Protein AF-A0A359HC46-F1 (afdb_monomer_lite)

Foldseek 3Di:
DDKDWDDDLAAIEIEAEDECVPPPQDNAPVSPDPVVQVVVQVVVVVVVQVVCVVHSNNNHDYWYKYAYPVGDIDTDD

pLDDT: mean 89.36, std 9.8, range [59.12, 97.06]

Structure (mmCIF, N/CA/C/O backbone):
data_AF-A0A359HC46-F1
#
_entry.id   AF-A0A359HC46-F1
#
loop_
_atom_site.group_PDB
_atom_site.id
_atom_site.type_symbol
_atom_site.label_atom_id
_atom_site.label_alt_id
_atom_site.label_comp_id
_atom_site.label_asym_id
_atom_site.label_entity_id
_atom_site.label_seq_id
_atom_site.pdbx_PDB_ins_code
_atom_site.Cartn_x
_atom_site.Cartn_y
_atom_site.Cartn_z
_atom_site.occupancy
_atom_site.B_iso_or_equiv
_atom_site.auth_seq_id
_atom_site.auth_comp_id
_atom_site.auth_asym_id
_atom_site.auth_atom_id
_atom_site.pdbx_PDB_model_num
ATOM 1 N N . MET A 1 1 ? -2.079 -9.946 -10.266 1.00 84.38 1 MET A N 1
ATOM 2 C CA . MET A 1 1 ? -2.178 -9.045 -9.102 1.00 84.38 1 MET A CA 1
ATOM 3 C C . MET A 1 1 ? -2.822 -9.806 -7.962 1.00 84.38 1 MET A C 1
ATOM 5 O O . MET A 1 1 ? -3.821 -10.474 -8.202 1.00 84.38 1 MET A O 1
ATOM 9 N N . ASP A 1 2 ? -2.244 -9.703 -6.771 1.00 90.94 2 ASP A N 1
ATOM 10 C CA . ASP A 1 2 ? -2.746 -10.281 -5.517 1.00 90.94 2 ASP A CA 1
ATOM 11 C C . ASP A 1 2 ? -2.895 -9.155 -4.487 1.00 90.94 2 ASP A C 1
ATOM 13 O O . ASP A 1 2 ? -2.067 -8.242 -4.472 1.00 90.94 2 ASP A O 1
ATOM 17 N N . ILE A 1 3 ? -3.939 -9.187 -3.655 1.00 91.50 3 ILE A N 1
ATOM 18 C CA . ILE A 1 3 ? -4.089 -8.258 -2.526 1.00 91.50 3 ILE A CA 1
ATOM 19 C C . ILE A 1 3 ? -4.250 -9.070 -1.252 1.00 91.50 3 ILE A C 1
ATOM 21 O O . ILE A 1 3 ? -5.114 -9.942 -1.166 1.00 91.50 3 ILE A O 1
ATOM 25 N N . ARG A 1 4 ? -3.460 -8.721 -0.241 1.00 94.38 4 ARG A N 1
ATOM 26 C CA . ARG A 1 4 ? -3.588 -9.252 1.114 1.00 94.38 4 ARG A CA 1
ATOM 27 C C . ARG A 1 4 ? -4.024 -8.140 2.041 1.00 94.38 4 ARG A C 1
ATOM 29 O O . ARG A 1 4 ? -3.450 -7.057 1.996 1.00 94.38 4 ARG A O 1
ATOM 36 N N . LEU A 1 5 ? -5.019 -8.427 2.869 1.00 94.12 5 LEU A N 1
ATOM 37 C CA . LEU A 1 5 ? -5.517 -7.538 3.910 1.00 94.12 5 LEU A CA 1
ATOM 38 C C . LEU A 1 5 ? -5.283 -8.202 5.268 1.00 94.12 5 LEU A C 1
ATOM 40 O O . LEU A 1 5 ? -5.530 -9.398 5.429 1.00 94.12 5 LEU A O 1
ATOM 44 N N . SER A 1 6 ? -4.783 -7.433 6.225 1.00 95.38 6 SER A N 1
ATOM 45 C CA . SER A 1 6 ? -4.499 -7.876 7.591 1.00 95.38 6 SER A CA 1
ATOM 46 C C . SER A 1 6 ? -4.682 -6.717 8.560 1.00 95.38 6 SER A C 1
ATOM 48 O O . SER A 1 6 ? -4.572 -5.570 8.137 1.00 95.38 6 SER A O 1
ATOM 50 N N . GLY A 1 7 ? -4.905 -7.006 9.839 1.00 94.62 7 GLY A N 1
ATOM 51 C CA . GLY A 1 7 ? -5.088 -5.976 10.858 1.00 94.62 7 GLY A CA 1
ATOM 52 C C . GLY A 1 7 ? -6.176 -6.335 11.860 1.00 94.62 7 GLY A C 1
ATOM 53 O O . GLY A 1 7 ? -6.517 -7.515 12.006 1.00 94.62 7 GLY A O 1
ATOM 54 N N . ASP A 1 8 ? -6.697 -5.308 12.518 1.00 95.94 8 ASP A N 1
ATOM 55 C CA . ASP A 1 8 ? -7.805 -5.351 13.469 1.00 95.94 8 ASP A CA 1
ATOM 56 C C . ASP A 1 8 ? -8.800 -4.202 13.210 1.00 95.94 8 ASP A C 1
ATOM 58 O O . ASP A 1 8 ? -8.730 -3.539 12.176 1.00 95.94 8 ASP A O 1
ATOM 62 N N . GLU A 1 9 ? -9.779 -4.048 14.104 1.00 95.31 9 GLU A N 1
ATOM 63 C CA . GLU A 1 9 ? -10.885 -3.083 14.005 1.00 95.31 9 GLU A CA 1
ATOM 64 C C . GLU A 1 9 ? -10.408 -1.621 13.950 1.00 95.31 9 GLU A C 1
ATOM 66 O O . GLU A 1 9 ? -11.096 -0.784 13.371 1.00 95.31 9 GLU A O 1
ATOM 71 N N . ASP A 1 10 ? -9.222 -1.318 14.490 1.00 94.88 10 ASP A N 1
ATOM 72 C CA . ASP A 1 10 ? -8.672 0.038 14.531 1.00 94.88 10 ASP A CA 1
ATOM 73 C C . ASP A 1 10 ? -7.655 0.287 13.400 1.00 94.88 10 ASP A C 1
ATOM 75 O O . ASP A 1 10 ? -7.562 1.405 12.889 1.00 94.88 10 ASP A O 1
ATOM 79 N N . GLU A 1 11 ? -6.883 -0.727 12.990 1.00 96.38 11 GLU A N 1
ATOM 80 C CA . GLU A 1 11 ? -5.820 -0.591 11.986 1.00 96.38 11 GLU A CA 1
ATOM 81 C C . GLU A 1 11 ? -5.880 -1.693 10.920 1.00 96.38 11 GLU A C 1
ATOM 83 O O . GLU A 1 11 ? -5.742 -2.884 11.205 1.00 96.38 11 GLU A O 1
ATOM 88 N N . LEU A 1 12 ? -5.976 -1.283 9.651 1.00 96.12 12 LEU A N 1
ATOM 89 C CA . LEU A 1 12 ? -5.934 -2.182 8.499 1.00 96.12 12 LEU A CA 1
ATOM 90 C C . LEU A 1 12 ? -4.723 -1.891 7.612 1.00 96.12 12 LEU A C 1
ATOM 92 O O . LEU A 1 12 ? -4.474 -0.769 7.169 1.00 96.12 12 LEU A O 1
ATOM 96 N N . VAL A 1 13 ? -3.998 -2.949 7.264 1.00 95.94 13 VAL A N 1
ATOM 97 C CA . VAL A 1 13 ? -2.846 -2.898 6.363 1.00 95.94 13 VAL A CA 1
ATOM 98 C C . VAL A 1 13 ? -3.128 -3.766 5.151 1.00 95.94 13 VAL A C 1
ATOM 100 O O . VAL A 1 13 ? -3.387 -4.967 5.287 1.00 95.94 13 VAL A O 1
ATOM 103 N N . TYR A 1 14 ? -3.022 -3.178 3.958 1.00 93.88 14 TYR A N 1
ATOM 104 C CA . TYR A 1 14 ? -3.080 -3.932 2.711 1.00 93.88 14 TYR A CA 1
ATOM 105 C C . TYR A 1 14 ? -1.738 -3.963 1.968 1.00 93.88 14 TYR A C 1
ATOM 107 O O . TYR A 1 14 ? -0.974 -2.996 1.918 1.00 93.88 14 TYR A O 1
ATOM 115 N N . GLU A 1 15 ? -1.458 -5.098 1.338 1.00 95.06 15 GLU A N 1
ATOM 116 C CA . GLU A 1 15 ? -0.309 -5.314 0.462 1.00 95.06 15 GLU A CA 1
ATOM 117 C C . GLU A 1 15 ? -0.820 -5.702 -0.925 1.00 95.06 15 GLU A C 1
ATOM 119 O O . GLU A 1 15 ? -1.466 -6.738 -1.083 1.00 95.06 15 GLU A O 1
ATOM 124 N N . ALA A 1 16 ? -0.538 -4.867 -1.927 1.00 92.56 16 ALA A N 1
ATOM 125 C CA . ALA A 1 16 ? -0.843 -5.150 -3.323 1.00 92.56 16 ALA A CA 1
ATOM 126 C C . ALA A 1 16 ? 0.415 -5.665 -4.034 1.00 92.56 16 ALA A C 1
ATOM 128 O O . ALA A 1 16 ? 1.375 -4.919 -4.226 1.00 92.56 16 ALA A O 1
ATOM 129 N N . THR A 1 17 ? 0.397 -6.931 -4.448 1.00 92.19 17 THR A N 1
ATOM 130 C CA . THR A 1 17 ? 1.468 -7.542 -5.242 1.00 92.19 17 THR A CA 1
ATOM 131 C C . THR A 1 17 ? 1.148 -7.412 -6.727 1.00 92.19 17 THR A C 1
ATOM 133 O O . THR A 1 17 ? 0.146 -7.954 -7.218 1.00 92.19 17 THR A O 1
ATOM 136 N N . LEU A 1 18 ? 1.998 -6.687 -7.448 1.00 89.50 18 LEU A N 1
ATOM 137 C CA . LEU A 1 18 ? 1.903 -6.460 -8.884 1.00 89.50 18 LEU A CA 1
ATOM 138 C C . LEU A 1 18 ? 2.896 -7.372 -9.610 1.00 89.50 18 LEU A C 1
ATOM 140 O O . LEU A 1 18 ? 4.083 -7.394 -9.304 1.00 89.50 18 LEU A O 1
ATOM 144 N N . ASP A 1 19 ? 2.388 -8.147 -10.564 1.00 89.62 19 ASP A N 1
ATOM 145 C CA . ASP A 1 19 ? 3.183 -9.086 -11.350 1.00 89.62 19 ASP A CA 1
ATOM 146 C C . ASP A 1 19 ? 3.334 -8.541 -12.771 1.00 89.62 19 ASP A C 1
ATOM 148 O O . ASP A 1 19 ? 2.346 -8.424 -13.500 1.00 89.62 19 ASP A O 1
ATOM 152 N N . PHE A 1 20 ? 4.569 -8.195 -13.126 1.00 87.38 20 PHE A N 1
ATOM 153 C CA . PHE A 1 20 ? 4.947 -7.631 -14.419 1.00 87.38 20 PHE A CA 1
ATOM 154 C C . PHE A 1 20 ? 5.438 -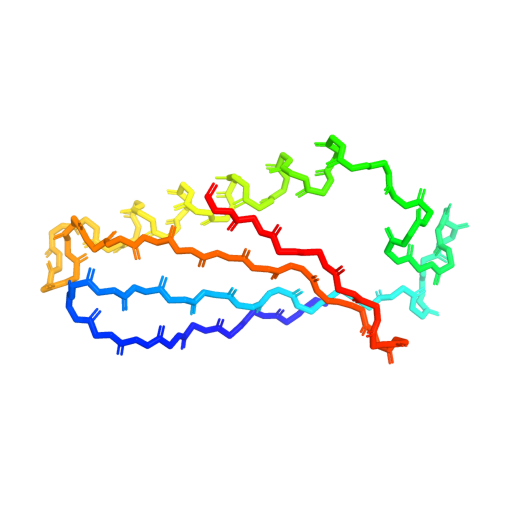8.696 -15.410 1.00 87.38 20 PHE A C 1
ATOM 156 O O . PHE A 1 20 ? 5.753 -8.368 -16.545 1.00 87.38 20 PHE A O 1
ATOM 163 N N . SER A 1 21 ? 5.434 -9.986 -15.044 1.00 88.31 21 SER A N 1
ATOM 164 C CA . SER A 1 21 ? 5.945 -11.074 -15.898 1.00 88.31 21 SER A CA 1
ATOM 165 C C . SER A 1 21 ? 5.290 -11.175 -17.283 1.00 88.31 21 SER A C 1
ATOM 167 O O . SER A 1 21 ? 5.876 -11.757 -18.193 1.00 88.31 21 SER A O 1
ATOM 169 N N . ASN A 1 22 ? 4.087 -10.616 -17.446 1.00 87.38 22 ASN A N 1
ATOM 170 C CA . ASN A 1 22 ? 3.353 -10.551 -18.712 1.00 87.38 22 ASN A CA 1
ATOM 171 C C . ASN A 1 22 ? 3.031 -9.105 -19.135 1.00 87.38 22 ASN A C 1
ATOM 173 O O . ASN A 1 22 ? 2.084 -8.889 -19.891 1.00 87.38 22 ASN A O 1
ATOM 177 N N . ALA A 1 23 ? 3.729 -8.111 -18.586 1.00 88.06 23 ALA A N 1
ATOM 178 C CA . ALA A 1 23 ? 3.532 -6.716 -18.949 1.00 88.06 23 ALA A CA 1
ATOM 179 C C . ALA A 1 23 ? 4.350 -6.372 -20.203 1.00 88.06 23 ALA A C 1
ATOM 181 O O . ALA A 1 23 ? 5.530 -6.691 -20.288 1.00 88.06 23 ALA A O 1
ATOM 182 N N . ASP A 1 24 ? 3.715 -5.700 -21.165 1.00 90.00 24 ASP A N 1
ATOM 183 C CA . ASP A 1 24 ? 4.389 -5.238 -22.388 1.00 90.00 24 ASP A CA 1
ATOM 184 C C . ASP A 1 24 ? 5.084 -3.874 -22.195 1.00 90.00 24 ASP A C 1
ATOM 186 O O . ASP A 1 24 ? 6.049 -3.561 -22.889 1.00 90.00 24 ASP A O 1
ATOM 190 N N . ASP A 1 25 ? 4.576 -3.049 -21.270 1.00 88.62 25 ASP A N 1
ATOM 191 C CA . ASP A 1 25 ? 4.955 -1.633 -21.128 1.00 88.62 25 ASP A CA 1
ATOM 192 C C . ASP A 1 25 ? 5.947 -1.350 -19.984 1.00 88.62 25 ASP A C 1
ATOM 194 O O . ASP A 1 25 ? 6.537 -0.267 -19.947 1.00 88.62 25 ASP A O 1
ATOM 198 N N . TYR A 1 26 ? 6.086 -2.267 -19.023 1.00 87.75 26 TYR A N 1
ATOM 199 C CA . TYR A 1 26 ? 6.841 -2.065 -17.782 1.00 87.75 26 TYR A CA 1
ATOM 200 C C . TYR A 1 26 ? 7.507 -3.372 -17.362 1.00 87.75 26 TYR A C 1
ATOM 202 O O . TYR A 1 26 ? 6.810 -4.382 -17.269 1.00 87.75 26 TYR A O 1
ATOM 210 N N . ASP A 1 27 ? 8.806 -3.344 -17.056 1.00 86.62 27 ASP A N 1
ATOM 211 C CA . ASP A 1 27 ? 9.519 -4.538 -16.596 1.00 86.62 27 ASP A CA 1
ATOM 212 C C . ASP A 1 27 ? 9.251 -4.782 -15.102 1.00 86.62 27 ASP A C 1
ATOM 214 O O . ASP A 1 27 ? 9.159 -5.928 -14.662 1.00 86.62 27 ASP A O 1
ATOM 218 N N . ASN A 1 28 ? 9.089 -3.710 -14.316 1.00 88.00 28 ASN A N 1
ATOM 219 C CA . ASN A 1 28 ? 8.827 -3.782 -12.876 1.00 88.00 28 ASN A CA 1
ATOM 220 C C . ASN A 1 28 ? 8.110 -2.528 -12.327 1.00 88.00 28 ASN A C 1
ATOM 222 O O . ASN A 1 28 ? 7.712 -1.620 -13.065 1.00 88.00 28 ASN A O 1
ATOM 226 N N . LEU A 1 29 ? 7.932 -2.467 -11.001 1.00 87.12 29 LEU A N 1
ATOM 227 C CA . LEU A 1 29 ? 7.245 -1.360 -10.336 1.00 87.12 29 LEU A CA 1
ATOM 228 C C . LEU A 1 29 ? 8.016 -0.032 -10.405 1.00 87.12 29 LEU A C 1
ATOM 230 O O . LEU A 1 29 ? 7.384 1.027 -10.379 1.00 87.12 29 LEU A O 1
ATOM 234 N N . GLU A 1 30 ? 9.349 -0.055 -10.491 1.00 87.31 30 GLU A N 1
ATOM 235 C CA . GLU A 1 30 ? 10.170 1.163 -10.576 1.00 87.31 30 GLU A CA 1
ATOM 236 C C . GLU A 1 30 ? 9.981 1.910 -11.901 1.00 87.31 30 GLU A C 1
ATOM 238 O O . GLU A 1 30 ? 10.082 3.143 -11.926 1.00 87.31 30 GLU A O 1
ATOM 243 N N . ASP A 1 31 ? 9.623 1.197 -12.971 1.00 87.56 31 ASP A N 1
ATOM 244 C CA . ASP A 1 31 ? 9.301 1.799 -14.269 1.00 87.56 31 ASP A CA 1
ATOM 245 C C . ASP A 1 31 ? 7.957 2.544 -14.251 1.00 87.56 31 ASP A C 1
ATOM 247 O O . ASP A 1 31 ? 7.686 3.427 -15.079 1.00 87.56 31 ASP A O 1
ATOM 251 N N . VAL A 1 32 ? 7.093 2.227 -13.283 1.00 89.44 32 VAL A N 1
ATOM 252 C CA . VAL A 1 32 ? 5.810 2.898 -13.105 1.00 89.44 32 VAL A CA 1
ATOM 253 C C . VAL A 1 32 ? 6.019 4.206 -12.349 1.00 89.44 32 VAL A C 1
ATOM 255 O O . VAL A 1 32 ? 6.586 4.269 -11.259 1.00 89.44 32 VAL A O 1
ATOM 258 N N . SER A 1 33 ? 5.489 5.303 -12.895 1.00 91.25 33 SER A N 1
ATOM 259 C CA . SER A 1 33 ? 5.631 6.598 -12.234 1.00 91.25 33 SER A CA 1
ATOM 260 C C . SER A 1 33 ? 5.017 6.585 -10.828 1.00 91.25 33 SER A C 1
ATOM 262 O O . SER A 1 33 ? 3.887 6.136 -10.620 1.00 91.25 33 SER A O 1
ATOM 264 N N . LYS A 1 34 ? 5.731 7.167 -9.855 1.00 89.00 34 LYS A N 1
ATOM 265 C CA . LYS A 1 34 ? 5.283 7.256 -8.450 1.00 89.00 34 LYS A CA 1
ATOM 266 C C . LYS A 1 34 ? 3.866 7.820 -8.308 1.00 89.00 34 LYS A C 1
ATOM 268 O O . LYS A 1 34 ? 3.114 7.392 -7.442 1.00 89.00 34 LYS A O 1
ATOM 273 N N . THR A 1 35 ? 3.475 8.756 -9.176 1.00 92.81 35 THR A N 1
ATOM 274 C CA . THR A 1 35 ? 2.116 9.318 -9.199 1.00 92.81 35 THR A CA 1
ATOM 275 C C . THR A 1 35 ? 1.061 8.279 -9.580 1.00 92.81 35 THR A C 1
ATOM 277 O O . THR A 1 35 ? -0.008 8.268 -8.970 1.00 92.81 35 THR A O 1
ATOM 280 N N . LYS A 1 36 ? 1.339 7.396 -10.550 1.00 92.75 36 LYS A N 1
ATOM 281 C CA . LYS A 1 36 ? 0.431 6.299 -10.920 1.00 92.75 36 LYS A CA 1
ATOM 282 C C . LYS A 1 36 ? 0.312 5.289 -9.781 1.00 92.75 36 LYS A C 1
ATOM 284 O O . LYS A 1 36 ? -0.807 4.974 -9.392 1.00 92.75 36 LYS A O 1
ATOM 289 N N . VAL A 1 37 ? 1.440 4.872 -9.197 1.00 91.56 37 VAL A N 1
ATOM 290 C CA . VAL A 1 37 ? 1.457 3.949 -8.046 1.00 91.56 37 VAL A CA 1
ATOM 291 C C . VAL A 1 37 ? 0.667 4.530 -6.870 1.00 91.56 37 VAL A C 1
ATOM 293 O O . VAL A 1 37 ? -0.217 3.872 -6.331 1.00 91.56 37 VAL A O 1
ATOM 296 N N . LYS A 1 38 ? 0.895 5.803 -6.526 1.00 91.81 38 LYS A N 1
ATOM 297 C CA . LYS A 1 38 ? 0.143 6.495 -5.470 1.00 91.81 38 LYS A CA 1
ATOM 298 C C . LYS A 1 38 ? -1.353 6.584 -5.775 1.00 91.81 38 LYS A C 1
ATOM 300 O O . LYS A 1 38 ? -2.170 6.388 -4.884 1.00 91.81 38 LYS A O 1
ATOM 305 N N . SER A 1 39 ? -1.722 6.882 -7.020 1.00 94.75 39 SER A N 1
ATOM 306 C CA . SER A 1 39 ? -3.134 6.954 -7.420 1.00 94.75 39 SER A CA 1
ATOM 307 C C . SER A 1 39 ? -3.823 5.595 -7.287 1.00 94.75 39 SER A C 1
ATOM 309 O O . SER A 1 39 ? -4.952 5.529 -6.816 1.00 94.75 39 SER A O 1
ATOM 311 N N . PHE A 1 40 ? -3.123 4.518 -7.646 1.00 93.56 40 PHE A N 1
ATOM 312 C CA . PHE A 1 40 ? -3.596 3.149 -7.475 1.00 93.56 40 PHE A CA 1
ATOM 313 C C . PHE A 1 40 ? -3.786 2.775 -5.996 1.00 93.56 40 PHE A C 1
ATOM 315 O O . PHE A 1 40 ? -4.860 2.310 -5.625 1.00 93.56 40 PHE A O 1
ATOM 322 N N . LEU A 1 41 ? -2.800 3.051 -5.135 1.00 94.19 41 LEU A N 1
ATOM 323 C CA . LEU A 1 41 ? -2.911 2.808 -3.689 1.00 94.19 41 LEU A CA 1
ATOM 324 C C . LEU A 1 41 ? -4.062 3.617 -3.060 1.00 94.19 41 LEU A C 1
ATOM 326 O O . LEU A 1 41 ? -4.854 3.091 -2.282 1.00 94.19 41 LEU A O 1
ATOM 330 N N . ASN A 1 42 ? -4.238 4.879 -3.455 1.00 94.69 42 ASN A N 1
ATOM 331 C CA . ASN A 1 42 ? -5.374 5.682 -2.995 1.00 94.69 42 ASN A CA 1
ATOM 332 C C . ASN A 1 42 ? -6.725 5.086 -3.414 1.00 94.69 42 ASN A C 1
ATOM 334 O O . ASN A 1 42 ? -7.673 5.118 -2.631 1.00 94.69 42 ASN A O 1
ATOM 338 N N . ALA A 1 43 ? -6.816 4.543 -4.631 1.00 96.12 43 ALA A N 1
ATOM 339 C CA . ALA A 1 43 ? -8.028 3.885 -5.103 1.00 96.12 43 ALA A CA 1
ATOM 340 C C . ALA A 1 43 ? -8.335 2.620 -4.288 1.00 96.12 43 ALA A C 1
ATOM 342 O O . ALA A 1 43 ? -9.470 2.449 -3.858 1.00 96.12 43 ALA A O 1
ATOM 343 N N . LEU A 1 44 ? -7.327 1.788 -3.995 1.00 95.31 44 LEU A N 1
ATOM 344 C CA . LEU A 1 44 ? -7.499 0.615 -3.130 1.00 95.31 44 LEU A CA 1
ATOM 345 C C . LEU A 1 44 ? -7.929 0.997 -1.714 1.00 95.31 44 LEU A C 1
ATOM 347 O O . LEU A 1 44 ? -8.856 0.397 -1.183 1.00 95.31 44 LEU A O 1
ATOM 351 N N . LYS A 1 45 ? -7.311 2.025 -1.121 1.00 95.56 45 LYS A N 1
ATOM 352 C CA . LYS A 1 45 ? -7.729 2.543 0.188 1.00 95.56 45 LYS A CA 1
ATOM 353 C C . LYS A 1 45 ? -9.196 2.976 0.176 1.00 95.56 45 LYS A C 1
ATOM 355 O O . LYS A 1 45 ? -9.927 2.658 1.105 1.00 95.56 45 LYS A O 1
ATOM 360 N N . SER A 1 46 ? -9.625 3.687 -0.868 1.00 96.56 46 SER A N 1
ATOM 361 C CA . SER A 1 46 ? -11.016 4.128 -1.006 1.00 96.56 46 SER A CA 1
ATOM 362 C C . SER A 1 46 ? -11.988 2.956 -1.144 1.00 96.56 46 SER A C 1
ATOM 364 O O . SER A 1 46 ? -13.069 3.011 -0.568 1.00 96.56 46 SER A O 1
ATOM 366 N N . GLU A 1 47 ? -11.612 1.919 -1.893 1.00 96.69 47 GLU A N 1
ATOM 367 C CA . GLU A 1 47 ? -12.427 0.713 -2.059 1.00 96.69 47 GLU A CA 1
ATOM 368 C C . GLU A 1 47 ? -12.558 -0.049 -0.736 1.00 96.69 47 GLU A C 1
ATOM 370 O O . GLU A 1 47 ? -13.665 -0.388 -0.334 1.00 96.69 47 GLU A O 1
ATOM 375 N N . ILE A 1 48 ? -11.447 -0.255 -0.016 1.00 95.31 48 ILE A N 1
ATOM 376 C CA . ILE A 1 48 ? -11.464 -0.915 1.297 1.00 95.31 48 ILE A CA 1
ATOM 377 C C . ILE A 1 48 ? -12.343 -0.123 2.269 1.00 95.31 48 ILE A C 1
ATOM 379 O O . ILE A 1 48 ? -13.216 -0.719 2.887 1.00 95.31 48 ILE A O 1
ATOM 383 N N . ASN A 1 49 ? -12.186 1.205 2.337 1.00 96.12 49 ASN A N 1
ATOM 384 C CA . ASN A 1 49 ? -13.049 2.073 3.147 1.00 96.12 49 ASN A CA 1
ATOM 385 C C . ASN A 1 49 ? -14.539 1.877 2.829 1.00 96.12 49 ASN A C 1
ATOM 387 O O . ASN A 1 49 ? -15.351 1.798 3.739 1.00 96.12 49 ASN A O 1
ATOM 391 N N . SER A 1 50 ? -14.902 1.777 1.548 1.00 97.06 50 SER A N 1
ATOM 392 C CA . SER A 1 50 ? -16.299 1.567 1.151 1.00 97.06 50 SER A CA 1
ATOM 393 C C . SER A 1 50 ? -16.827 0.178 1.516 1.00 97.06 50 SER A C 1
ATOM 395 O O . SER A 1 50 ? -18.031 0.018 1.681 1.00 97.06 50 SER A O 1
ATOM 397 N N . ILE A 1 51 ? -15.960 -0.833 1.584 1.00 96.00 51 ILE A N 1
ATOM 398 C CA . ILE A 1 51 ? -16.340 -2.209 1.931 1.00 96.00 51 ILE A CA 1
ATOM 399 C C . ILE A 1 51 ? -16.523 -2.367 3.443 1.00 96.00 51 ILE A C 1
ATOM 401 O O . ILE A 1 51 ? -17.371 -3.151 3.866 1.00 96.00 51 ILE A O 1
ATOM 405 N N . ILE A 1 52 ? -15.710 -1.670 4.240 1.00 96.12 52 ILE A N 1
ATOM 406 C CA . ILE A 1 52 ? -15.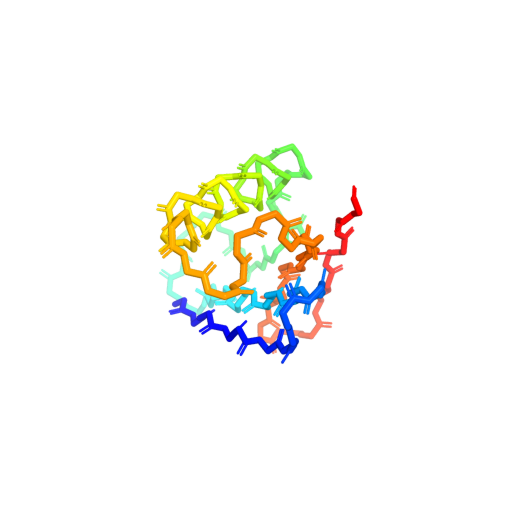735 -1.761 5.706 1.00 96.12 52 ILE A CA 1
ATOM 407 C C . ILE A 1 52 ? -16.730 -0.796 6.361 1.00 96.12 52 ILE A C 1
ATOM 409 O O . ILE A 1 52 ? -16.947 -0.900 7.567 1.00 96.12 52 ILE A O 1
ATOM 413 N N . GLU A 1 53 ? -17.341 0.111 5.595 1.00 96.62 53 GLU A N 1
ATOM 414 C CA . GLU A 1 53 ? -18.452 0.948 6.060 1.00 96.62 53 GLU A CA 1
ATOM 415 C C . GLU A 1 53 ? -19.563 0.057 6.653 1.00 96.62 53 GLU A C 1
ATOM 417 O O . GLU A 1 53 ? -19.895 -0.991 6.094 1.00 96.62 53 GLU A O 1
ATOM 422 N N . ASP A 1 54 ? -20.109 0.446 7.809 1.00 96.50 54 ASP A N 1
ATOM 423 C CA . ASP A 1 54 ? -21.089 -0.333 8.587 1.00 96.50 54 ASP A CA 1
ATOM 424 C C . ASP A 1 54 ? -20.595 -1.709 9.109 1.00 96.50 54 ASP A C 1
ATOM 426 O O . ASP A 1 54 ? -21.404 -2.576 9.462 1.00 96.50 54 ASP A O 1
ATOM 430 N N . THR A 1 55 ? -19.278 -1.930 9.194 1.00 96.19 55 THR A N 1
ATOM 431 C CA . THR A 1 55 ? -18.678 -3.114 9.844 1.00 96.19 55 THR A CA 1
ATOM 432 C C . THR A 1 55 ? -17.964 -2.745 11.147 1.00 96.19 55 THR A C 1
ATOM 434 O O . THR A 1 55 ? -17.786 -1.570 11.451 1.00 96.19 55 THR A O 1
ATOM 437 N N . ASP A 1 56 ? -17.497 -3.740 11.907 1.00 95.81 56 ASP A N 1
ATOM 438 C CA . ASP A 1 56 ? -16.675 -3.499 13.108 1.00 95.81 56 ASP A CA 1
ATOM 439 C C . ASP A 1 56 ? -15.320 -2.832 12.781 1.00 95.81 56 ASP A C 1
ATOM 441 O O . ASP A 1 56 ? -14.648 -2.332 13.671 1.00 95.81 56 ASP A O 1
ATOM 445 N N . PHE A 1 57 ? -14.938 -2.791 11.501 1.00 96.44 57 PHE A N 1
ATOM 446 C CA . PHE A 1 57 ? -13.745 -2.111 10.994 1.00 96.44 57 PHE A CA 1
ATOM 447 C C . PHE A 1 57 ? -14.050 -0.701 10.455 1.00 96.44 57 PHE A C 1
ATOM 449 O O . PHE A 1 57 ? -13.179 -0.074 9.852 1.00 96.44 57 PHE A O 1
ATOM 456 N N . ASP A 1 58 ? -15.288 -0.209 10.582 1.00 95.88 58 ASP A N 1
ATOM 457 C CA . ASP A 1 58 ? -15.651 1.127 10.110 1.00 95.88 58 ASP A CA 1
ATOM 458 C C . ASP A 1 58 ? -14.801 2.198 10.809 1.00 95.88 58 ASP A C 1
ATOM 460 O O . ASP A 1 58 ? -14.705 2.264 12.034 1.00 95.88 58 ASP A O 1
ATOM 464 N N . GLY A 1 59 ? -14.168 3.049 10.005 1.00 94.31 59 GLY A N 1
ATOM 465 C CA . GLY A 1 59 ? -13.252 4.077 10.486 1.00 94.31 59 GLY A CA 1
ATOM 466 C C . GLY A 1 59 ? -11.830 3.600 10.795 1.00 94.31 59 GLY A C 1
ATOM 467 O O . GLY A 1 59 ? -11.042 4.432 11.246 1.00 94.31 59 GLY A O 1
ATOM 468 N N . ALA A 1 60 ? -11.478 2.337 10.522 1.00 96.19 60 ALA A N 1
ATOM 469 C CA . ALA A 1 60 ? -10.112 1.845 10.690 1.00 96.19 60 ALA A CA 1
ATOM 470 C C . ALA A 1 60 ? -9.091 2.696 9.912 1.00 96.19 60 ALA A C 1
ATOM 472 O O . ALA A 1 60 ? -9.310 3.107 8.763 1.00 96.19 60 ALA A O 1
ATOM 473 N N . ASP A 1 61 ? -7.921 2.914 10.509 1.00 96.00 61 ASP A N 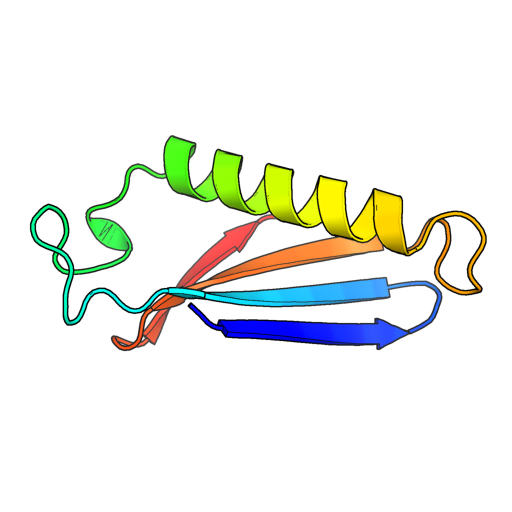1
ATOM 474 C CA . ASP A 1 61 ? -6.801 3.565 9.843 1.00 96.00 61 ASP A CA 1
ATOM 475 C C . ASP A 1 61 ? -6.213 2.617 8.788 1.00 96.00 61 ASP A C 1
ATOM 477 O O . ASP A 1 61 ? -5.561 1.619 9.094 1.00 96.00 61 ASP A O 1
ATOM 481 N N . ILE A 1 62 ? -6.441 2.933 7.508 1.00 94.88 62 ILE A N 1
ATOM 482 C CA . ILE A 1 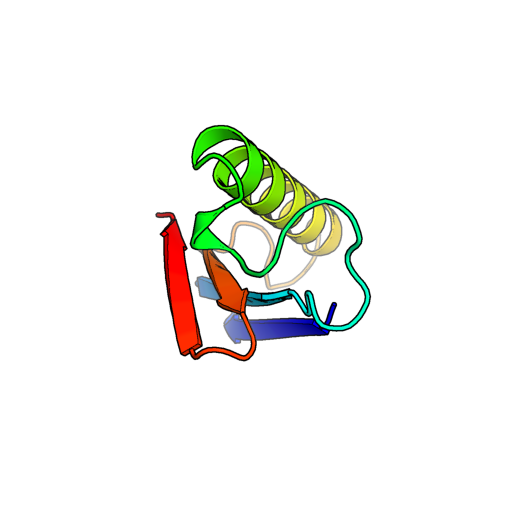62 ? -5.948 2.112 6.394 1.00 94.88 62 ILE A CA 1
ATOM 483 C C . ILE A 1 62 ? -4.598 2.619 5.885 1.00 94.88 62 ILE A C 1
ATOM 485 O O . ILE A 1 62 ? -4.502 3.736 5.351 1.00 94.88 62 ILE A O 1
ATOM 489 N N . THR A 1 63 ? -3.591 1.748 5.920 1.00 94.31 63 THR A N 1
ATOM 490 C CA . THR A 1 63 ? -2.284 1.947 5.275 1.00 94.31 63 THR A CA 1
ATOM 491 C C . THR A 1 63 ? -2.028 0.896 4.198 1.00 94.31 63 THR A C 1
ATOM 493 O O . THR A 1 63 ? -2.625 -0.183 4.192 1.00 94.31 63 THR A O 1
ATOM 496 N N . GLY A 1 64 ? -1.157 1.214 3.235 1.00 90.50 64 GLY A N 1
ATOM 497 C CA . GLY A 1 64 ? -0.945 0.331 2.095 1.00 90.50 64 GLY A CA 1
ATOM 498 C C . GLY A 1 64 ? 0.414 0.431 1.431 1.00 90.50 64 GLY A C 1
ATOM 499 O O . GLY A 1 64 ? 1.069 1.477 1.428 1.00 90.50 64 GLY A O 1
ATOM 500 N N . LYS A 1 65 ? 0.827 -0.674 0.811 1.00 91.50 65 LYS A N 1
ATOM 501 C CA . LYS A 1 65 ? 2.047 -0.738 0.001 1.00 91.50 65 LYS A CA 1
ATOM 502 C C . LYS A 1 65 ? 1.840 -1.538 -1.279 1.00 91.50 65 LYS A C 1
ATOM 504 O O . LYS A 1 65 ? 1.074 -2.502 -1.310 1.00 91.50 65 LYS A O 1
ATOM 509 N N . ALA A 1 66 ? 2.561 -1.136 -2.319 1.00 90.75 66 ALA A N 1
ATOM 510 C CA . ALA A 1 66 ? 2.711 -1.908 -3.545 1.00 90.75 66 ALA A CA 1
ATOM 511 C C . ALA A 1 66 ? 4.077 -2.602 -3.533 1.00 90.75 66 ALA A C 1
ATOM 513 O O . ALA A 1 66 ? 5.085 -1.971 -3.198 1.00 90.75 66 ALA A O 1
ATOM 514 N N . ILE A 1 67 ? 4.095 -3.880 -3.898 1.00 89.25 67 ILE A N 1
ATOM 515 C CA . ILE A 1 67 ? 5.312 -4.673 -4.090 1.00 89.25 67 ILE A CA 1
ATOM 516 C C . ILE A 1 67 ? 5.277 -5.347 -5.461 1.00 89.25 67 ILE A C 1
ATOM 518 O O . ILE A 1 67 ? 4.195 -5.644 -5.972 1.00 89.25 67 ILE A O 1
ATOM 522 N N . ASP A 1 68 ? 6.442 -5.603 -6.046 1.00 83.12 68 ASP A N 1
ATOM 523 C CA . ASP A 1 68 ? 6.578 -6.511 -7.186 1.00 83.12 68 ASP A CA 1
ATOM 524 C C . ASP A 1 68 ? 7.339 -7.793 -6.820 1.00 83.12 68 ASP A C 1
ATOM 526 O O . ASP A 1 68 ? 7.898 -7.933 -5.728 1.00 83.12 68 ASP A O 1
ATOM 530 N N . ASN A 1 69 ? 7.328 -8.756 -7.745 1.00 71.00 69 ASN A N 1
ATOM 531 C CA . ASN A 1 69 ? 8.001 -10.047 -7.583 1.00 71.00 69 ASN A CA 1
ATOM 532 C C . ASN A 1 69 ? 9.538 -9.942 -7.527 1.00 71.00 69 ASN A C 1
ATOM 534 O O . ASN A 1 69 ? 10.177 -10.893 -7.073 1.00 71.00 69 ASN A O 1
ATOM 538 N N . ASP A 1 70 ? 10.121 -8.804 -7.916 1.00 65.88 70 ASP A N 1
ATOM 539 C CA . ASP A 1 70 ? 11.555 -8.521 -7.775 1.00 65.88 70 ASP A CA 1
ATOM 540 C C . ASP A 1 70 ? 11.902 -7.956 -6.381 1.00 65.88 70 ASP A C 1
ATOM 542 O O . ASP A 1 70 ? 13.052 -7.609 -6.100 1.00 65.88 70 ASP A O 1
ATOM 546 N N . ASN A 1 71 ? 10.928 -7.957 -5.458 1.00 60.31 71 ASN A N 1
ATOM 547 C CA . ASN A 1 71 ? 11.044 -7.501 -4.073 1.00 60.31 71 ASN A CA 1
ATOM 548 C C . ASN A 1 71 ? 11.272 -5.981 -3.937 1.00 60.31 71 ASN A C 1
ATOM 550 O O . ASN A 1 71 ? 11.713 -5.509 -2.880 1.00 60.31 71 ASN A O 1
ATOM 554 N N . LEU A 1 72 ? 10.950 -5.203 -4.976 1.00 63.91 72 LEU A N 1
ATOM 555 C CA . LEU A 1 72 ? 10.951 -3.742 -4.930 1.00 63.91 72 LEU A CA 1
ATOM 556 C C . LEU A 1 72 ? 9.644 -3.268 -4.281 1.00 63.91 72 LEU A C 1
ATOM 558 O O . LEU A 1 72 ? 8.569 -3.819 -4.530 1.00 63.91 72 LEU A O 1
ATOM 562 N N . ASN A 1 73 ? 9.725 -2.273 -3.390 1.00 60.88 73 ASN A N 1
ATOM 563 C CA . ASN A 1 73 ? 8.577 -1.825 -2.598 1.00 60.88 73 ASN A CA 1
ATOM 564 C C . ASN A 1 73 ? 8.362 -0.307 -2.632 1.00 60.88 73 ASN A C 1
ATOM 566 O O . ASN A 1 73 ? 9.299 0.492 -2.657 1.00 60.88 73 ASN A O 1
ATOM 570 N N . TYR A 1 74 ? 7.087 0.085 -2.599 1.00 67.31 74 TYR A N 1
ATOM 571 C CA . TYR A 1 74 ? 6.648 1.461 -2.401 1.00 67.31 74 TYR A CA 1
ATOM 572 C C . TYR A 1 74 ? 5.593 1.512 -1.291 1.00 67.31 74 TYR A C 1
ATOM 574 O O . TYR A 1 74 ? 4.476 1.016 -1.456 1.00 67.31 74 TYR A O 1
ATOM 582 N N . THR A 1 75 ? 5.948 2.129 -0.162 1.00 70.25 75 THR A N 1
ATOM 583 C CA . THR A 1 75 ? 5.060 2.314 0.997 1.00 70.25 75 THR A CA 1
ATOM 584 C C . THR A 1 75 ? 4.406 3.693 0.960 1.00 70.25 75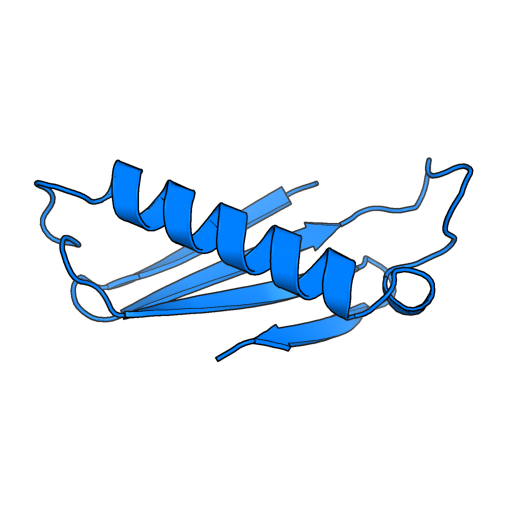 THR A C 1
ATOM 586 O O . THR A 1 75 ? 5.088 4.695 0.725 1.00 70.25 75 THR A O 1
ATOM 589 N N . TRP A 1 76 ? 3.098 3.756 1.226 1.00 60.34 76 TRP A N 1
ATOM 590 C CA . TRP A 1 76 ? 2.351 5.007 1.339 1.00 60.34 76 TRP A CA 1
ATOM 591 C C . TRP A 1 76 ? 1.626 5.101 2.696 1.00 60.34 76 TRP A C 1
ATOM 593 O O . TRP A 1 76 ? 0.975 4.144 3.113 1.00 60.34 76 TRP A O 1
ATOM 603 N N . PHE A 1 77 ? 1.780 6.252 3.365 1.00 59.12 77 PHE A N 1
ATOM 604 C CA . PHE A 1 77 ? 1.155 6.613 4.647 1.00 59.12 77 PHE A CA 1
ATOM 605 C C . PHE A 1 77 ? -0.002 7.587 4.407 1.00 59.12 77 PHE A C 1
ATOM 607 O O . PHE A 1 77 ? 0.209 8.537 3.607 1.00 59.12 77 PHE A O 1
#

Radius of gyration: 13.38 Å; chains: 1; boun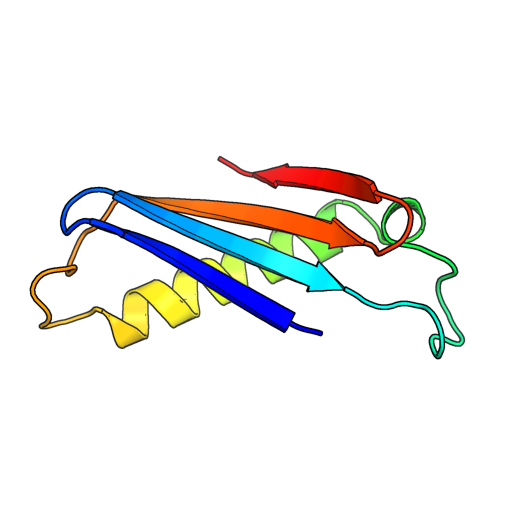ding box: 33×20×37 Å

Sequence (77 aa):
MDIRLSGDEDELVYEATLDFSNADDYDNLEDVSKTKVKSFLNALKSEINSIIEDTDFDGADITGKAIDNDNLNYTWF

Secondary structure (DSSP, 8-state):
-EEEEEE-SSEEEEEEEE--TT-SS-SSGGGS-HHHHHHHHHHHHHHHHHHHTTSTTTT-EEEEEEEETT--EEEE-